Protein AF-A0A699WQE9-F1 (afdb_monomer)

Organism: Tanacetum cinerariifolium (NCBI:txid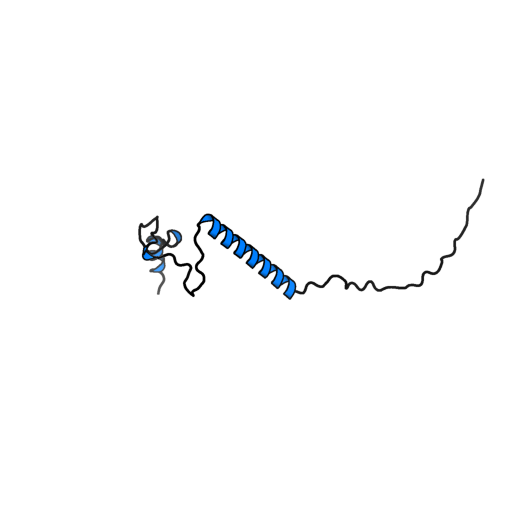118510)

Radius of gyration: 36.21 Å; Cα contacts (8 Å, |Δi|>4): 43; chains: 1; bounding box: 112×43×50 Å

Solvent-accessible surface area (backbone atoms only — not comparable to full-atom values): 7079 Å² total; per-residue (Å²): 130,88,77,88,81,84,72,88,75,76,85,76,84,75,76,85,76,74,70,71,78,69,94,70,82,64,82,76,76,45,73,67,56,54,52,51,52,52,53,51,50,53,51,51,52,51,51,52,52,52,52,53,50,28,73,75,66,73,53,77,73,71,77,90,50,97,60,68,81,76,71,61,42,84,76,34,58,10,84,84,73,75,40,62,57,43,52,59,90,69,63,72,53,81,71,56,58,63,63,61,72,73,73,74,134

Structure (mmCIF, N/CA/C/O backbone):
data_AF-A0A6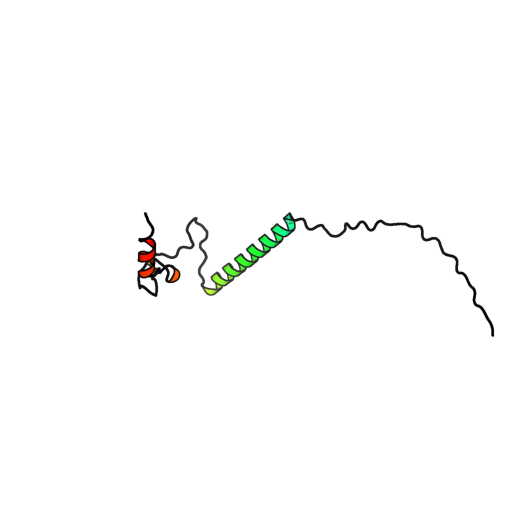99WQE9-F1
#
_entry.id   AF-A0A699WQE9-F1
#
loop_
_atom_site.group_PDB
_atom_site.id
_atom_site.type_symbol
_atom_site.label_atom_id
_atom_site.label_alt_id
_atom_site.label_comp_id
_atom_site.label_asym_id
_atom_site.label_entity_id
_atom_site.label_seq_id
_atom_site.pdbx_PDB_ins_code
_atom_site.Cartn_x
_atom_site.Cartn_y
_atom_site.Cartn_z
_atom_sit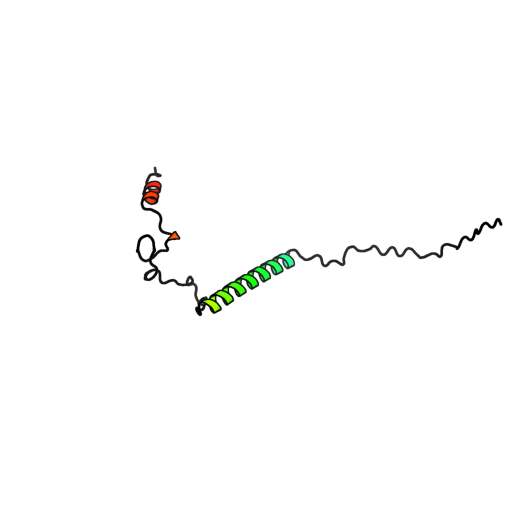e.occupancy
_atom_site.B_iso_or_equiv
_atom_site.auth_seq_id
_atom_site.auth_comp_id
_atom_site.auth_asym_id
_atom_site.auth_atom_id
_atom_site.pdbx_PDB_model_num
ATOM 1 N N . THR A 1 1 ? 88.348 16.183 -13.679 1.00 46.53 1 THR A N 1
ATOM 2 C CA . THR A 1 1 ? 87.431 15.064 -13.951 1.00 46.53 1 THR A CA 1
ATOM 3 C C . THR A 1 1 ? 86.060 15.671 -14.187 1.00 46.53 1 THR A C 1
ATOM 5 O O . THR A 1 1 ? 85.214 15.660 -13.310 1.00 46.53 1 THR A O 1
ATOM 8 N N . ASP A 1 2 ? 85.853 16.473 -15.225 1.00 44.56 2 ASP A N 1
ATOM 9 C CA . ASP A 1 2 ? 85.823 16.070 -16.637 1.00 44.56 2 ASP A CA 1
ATOM 10 C C . ASP A 1 2 ? 85.526 14.583 -16.840 1.00 44.56 2 ASP A C 1
ATOM 12 O O . ASP A 1 2 ? 86.406 13.745 -16.648 1.00 44.56 2 ASP A O 1
ATOM 16 N N . SER A 1 3 ? 84.265 14.282 -17.138 1.00 46.53 3 SER A N 1
ATOM 17 C CA . SER A 1 3 ? 83.898 13.242 -18.092 1.00 46.53 3 SER A CA 1
ATOM 18 C C . SER A 1 3 ? 82.413 13.395 -18.418 1.00 46.53 3 SER A C 1
ATOM 20 O O . SER A 1 3 ? 81.534 12.973 -17.669 1.00 46.53 3 SER A O 1
ATOM 22 N N . THR A 1 4 ? 82.170 14.059 -19.544 1.00 54.31 4 THR A N 1
ATOM 23 C CA . THR A 1 4 ? 80.954 13.988 -20.350 1.00 54.31 4 THR A CA 1
ATOM 24 C C . THR A 1 4 ? 80.642 12.530 -20.673 1.00 54.31 4 THR A C 1
ATOM 26 O O . THR A 1 4 ? 81.331 11.898 -21.471 1.00 54.31 4 THR A O 1
ATOM 29 N N . ASN A 1 5 ? 79.595 11.987 -20.066 1.00 55.50 5 ASN A N 1
ATOM 30 C CA . ASN A 1 5 ? 78.990 10.723 -20.457 1.00 55.50 5 ASN A CA 1
ATOM 31 C C . ASN A 1 5 ? 77.840 10.985 -21.438 1.00 55.50 5 ASN A C 1
ATOM 33 O O . ASN A 1 5 ? 76.665 10.791 -21.134 1.00 55.50 5 ASN A O 1
ATOM 37 N N . ASP A 1 6 ? 78.224 11.403 -22.646 1.00 50.72 6 ASP A N 1
ATOM 38 C CA . ASP A 1 6 ? 77.428 11.192 -23.849 1.00 50.72 6 ASP A CA 1
ATOM 39 C C . ASP A 1 6 ? 77.331 9.688 -24.098 1.00 50.72 6 ASP A C 1
ATOM 41 O O . ASP A 1 6 ? 78.324 9.015 -24.371 1.00 50.72 6 ASP A O 1
ATOM 45 N N . SER A 1 7 ? 76.128 9.136 -23.999 1.00 53.03 7 SER A N 1
ATOM 46 C CA . SER A 1 7 ? 75.816 7.816 -24.545 1.00 53.03 7 SER A CA 1
ATOM 47 C C . SER A 1 7 ? 74.336 7.759 -24.887 1.00 53.03 7 SER A C 1
ATOM 49 O O . SER A 1 7 ? 73.488 7.288 -24.131 1.00 53.03 7 SER A O 1
ATOM 51 N N . VAL A 1 8 ? 74.070 8.287 -26.078 1.00 53.38 8 VAL A N 1
ATOM 52 C CA . VAL A 1 8 ? 72.896 8.056 -26.91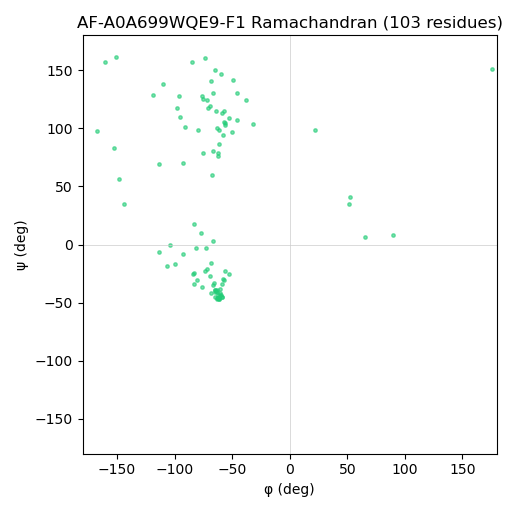4 1.00 53.38 8 VAL A CA 1
ATOM 53 C C . VAL A 1 8 ? 72.612 6.553 -26.953 1.00 53.38 8 VAL A C 1
ATOM 55 O O . VAL A 1 8 ? 73.341 5.791 -27.585 1.00 53.38 8 VAL A O 1
ATOM 58 N N . SER A 1 9 ? 71.556 6.108 -26.275 1.00 49.28 9 SER A N 1
ATOM 59 C CA . SER A 1 9 ? 71.013 4.765 -26.478 1.00 49.28 9 SER A CA 1
ATOM 60 C C . SER A 1 9 ? 69.870 4.876 -27.477 1.00 49.28 9 SER A C 1
ATOM 62 O O . SER A 1 9 ? 68.844 5.507 -27.235 1.00 49.28 9 SER A O 1
ATOM 64 N N . ALA A 1 10 ? 70.147 4.338 -28.662 1.00 50.06 10 ALA A N 1
ATOM 65 C CA . ALA A 1 10 ? 69.313 4.367 -29.846 1.00 50.06 10 ALA A CA 1
ATOM 66 C C . ALA A 1 10 ? 67.850 4.023 -29.532 1.00 50.06 10 ALA A C 1
ATOM 68 O O . ALA A 1 10 ? 67.558 3.009 -28.897 1.00 50.06 10 ALA A O 1
ATOM 69 N N . ALA A 1 11 ? 66.941 4.868 -30.021 1.00 44.03 11 ALA A N 1
ATOM 70 C CA . ALA A 1 11 ? 65.513 4.609 -30.012 1.00 44.03 11 ALA A CA 1
ATOM 71 C C . ALA A 1 11 ? 65.239 3.282 -30.739 1.00 44.03 11 ALA A C 1
ATOM 73 O O . ALA A 1 11 ? 65.316 3.190 -31.963 1.00 44.03 11 ALA A O 1
ATOM 74 N N . VAL A 1 12 ? 64.958 2.235 -29.964 1.00 45.84 12 VAL A N 1
ATOM 75 C CA . VAL A 1 12 ? 64.425 0.977 -30.476 1.00 45.84 12 VAL A CA 1
ATOM 76 C C . VAL A 1 12 ? 62.990 1.245 -30.906 1.00 45.84 12 VAL A C 1
ATOM 78 O O . VAL A 1 12 ? 62.135 1.619 -30.105 1.00 45.84 12 VAL A O 1
ATOM 81 N N . ASN A 1 13 ? 62.753 1.075 -32.202 1.00 54.62 13 ASN A N 1
ATOM 82 C CA . ASN A 1 13 ? 61.462 1.216 -32.853 1.00 54.62 13 ASN A CA 1
ATOM 83 C C . ASN A 1 13 ? 60.419 0.299 -32.196 1.00 54.62 13 ASN A C 1
ATOM 85 O O . ASN A 1 13 ? 60.375 -0.897 -32.481 1.00 54.62 13 ASN A O 1
ATOM 89 N N . VAL A 1 14 ? 59.532 0.857 -31.372 1.00 46.94 14 VAL A N 1
ATOM 90 C CA . VAL A 1 14 ? 58.258 0.208 -31.057 1.00 46.94 14 VAL A CA 1
ATOM 91 C C . VAL A 1 14 ? 57.256 0.720 -32.077 1.00 46.94 14 VAL A C 1
ATOM 93 O O . VAL A 1 14 ? 56.800 1.859 -32.020 1.00 46.94 14 VAL A O 1
ATOM 96 N N . SER A 1 15 ? 57.010 -0.137 -33.069 1.00 49.00 15 SER A N 1
ATOM 97 C CA . SER A 1 15 ? 55.976 0.004 -34.088 1.00 49.00 15 SER A CA 1
ATOM 98 C C . SER A 1 15 ? 54.713 0.596 -33.473 1.00 49.00 15 SER A C 1
ATOM 100 O O . SER A 1 15 ? 54.193 0.061 -32.491 1.00 49.00 15 SER A O 1
ATOM 102 N N . ALA A 1 16 ? 54.247 1.706 -34.046 1.00 53.56 16 ALA A N 1
ATOM 103 C CA . ALA A 1 16 ? 52.981 2.332 -33.719 1.00 53.56 16 ALA A CA 1
ATOM 104 C C . ALA A 1 16 ? 51.834 1.367 -34.045 1.00 53.56 16 ALA A C 1
ATOM 106 O O . ALA A 1 16 ? 51.127 1.512 -35.038 1.00 53.56 16 ALA A O 1
ATOM 107 N N . VAL A 1 17 ? 51.598 0.399 -33.164 1.00 48.66 17 VAL A N 1
ATOM 108 C CA . VAL A 1 17 ? 50.265 -0.140 -32.956 1.00 48.66 17 VAL A CA 1
ATOM 109 C C . VAL A 1 17 ? 49.552 0.930 -32.150 1.00 48.66 17 VAL A C 1
ATOM 111 O O . VAL A 1 17 ? 49.411 0.868 -30.933 1.00 48.66 17 VAL A O 1
ATOM 114 N N . GLY A 1 18 ? 49.125 1.968 -32.867 1.00 50.62 18 GLY A N 1
ATOM 115 C CA . GLY A 1 18 ? 47.972 2.740 -32.462 1.00 50.62 18 GLY A CA 1
ATOM 116 C C . GLY A 1 18 ? 46.787 1.788 -32.471 1.00 50.62 18 GLY A C 1
ATOM 117 O O . GLY A 1 18 ? 45.963 1.823 -33.382 1.00 50.62 18 GLY A O 1
ATOM 118 N N . THR A 1 19 ? 46.690 0.921 -31.459 1.00 47.19 19 THR A N 1
ATOM 119 C CA . THR A 1 19 ? 45.390 0.487 -30.980 1.00 47.19 19 THR A CA 1
ATOM 120 C C . THR A 1 19 ? 44.709 1.776 -30.588 1.00 47.19 19 THR A C 1
ATOM 122 O O . THR A 1 19 ? 44.918 2.310 -29.501 1.00 47.19 19 THR A O 1
ATOM 125 N N . LYS A 1 20 ? 43.944 2.309 -31.545 1.00 51.06 20 LYS A N 1
ATOM 126 C CA . LYS A 1 20 ? 42.717 3.038 -31.295 1.00 51.06 20 LYS A CA 1
ATOM 127 C C . LYS A 1 20 ? 42.149 2.389 -30.043 1.00 51.06 20 LYS A C 1
ATOM 129 O O . LYS A 1 20 ? 41.719 1.237 -30.098 1.00 51.06 20 LYS A O 1
ATOM 134 N N . LEU A 1 21 ? 42.294 3.065 -28.903 1.00 46.88 21 LEU A N 1
ATOM 135 C CA . LEU A 1 21 ? 41.526 2.754 -27.715 1.00 46.88 21 LEU A CA 1
ATOM 136 C C . LEU A 1 21 ? 40.101 2.990 -28.182 1.00 46.88 21 LEU A C 1
ATOM 138 O O . LEU A 1 21 ? 39.601 4.112 -28.161 1.00 46.88 21 LEU A O 1
ATOM 142 N N . SER A 1 22 ? 39.506 1.959 -28.776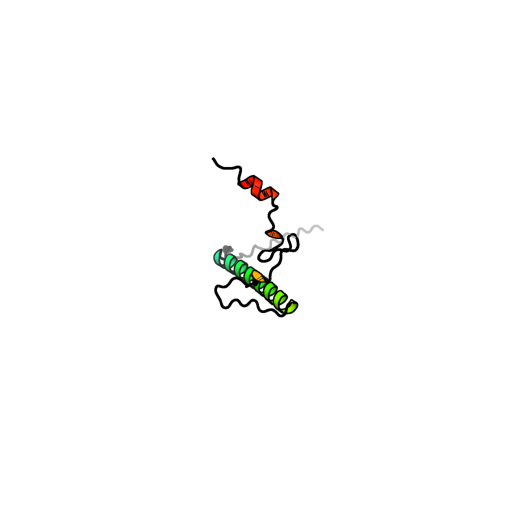 1.00 43.91 22 SER A N 1
ATOM 143 C CA . SER A 1 22 ? 38.091 1.930 -29.040 1.00 43.91 22 SER A CA 1
ATOM 144 C C . SER A 1 22 ? 37.492 2.122 -27.662 1.00 43.91 22 SER A C 1
ATOM 146 O O . SER A 1 22 ? 37.609 1.251 -26.800 1.00 43.91 22 SER A O 1
ATOM 148 N N . ALA A 1 23 ? 36.969 3.323 -27.424 1.00 50.47 23 ALA A N 1
ATOM 149 C CA . ALA A 1 23 ? 36.213 3.690 -26.242 1.00 50.47 23 ALA A CA 1
ATOM 150 C C . ALA A 1 23 ? 34.882 2.925 -26.260 1.00 50.47 23 ALA A C 1
ATOM 152 O O . ALA A 1 23 ? 33.805 3.494 -26.368 1.00 50.47 23 ALA A O 1
ATOM 153 N N . SER A 1 24 ? 34.971 1.604 -26.257 1.00 56.41 24 SER A N 1
ATOM 154 C CA . SER A 1 24 ? 33.855 0.687 -26.393 1.00 56.41 24 SER A CA 1
ATOM 155 C C . SER A 1 24 ? 34.180 -0.570 -25.602 1.00 56.41 24 SER A C 1
ATOM 157 O O . SER A 1 24 ? 34.253 -1.673 -26.137 1.00 56.41 24 SER A O 1
ATOM 159 N N . THR A 1 25 ? 34.456 -0.402 -24.312 1.00 49.41 25 THR A N 1
ATOM 160 C CA . THR A 1 25 ? 34.315 -1.500 -23.343 1.00 49.41 25 THR A CA 1
ATOM 161 C C . THR A 1 25 ? 33.818 -0.981 -21.994 1.00 49.41 25 THR A C 1
ATOM 163 O O . THR A 1 25 ? 34.177 -1.482 -20.937 1.00 49.41 25 THR A O 1
ATOM 166 N N . LEU A 1 26 ? 32.961 0.037 -22.028 1.00 57.19 26 LEU A N 1
ATOM 167 C CA . LEU A 1 26 ? 31.877 0.123 -21.060 1.00 57.19 26 LEU A CA 1
ATOM 168 C C . LEU A 1 26 ? 30.665 -0.479 -21.775 1.00 57.19 26 LEU A C 1
ATOM 170 O O . LEU A 1 26 ? 30.409 -0.063 -22.910 1.00 57.19 26 LEU A O 1
ATOM 174 N N . PRO A 1 27 ? 29.953 -1.461 -21.191 1.00 63.00 27 PRO A N 1
ATOM 175 C CA . PRO A 1 27 ? 28.628 -1.778 -21.689 1.00 63.00 27 PRO A CA 1
ATOM 176 C C . PRO A 1 27 ? 27.851 -0.469 -21.597 1.00 63.00 27 PRO A C 1
ATOM 178 O O . PRO A 1 27 ? 27.725 0.110 -20.518 1.00 63.00 27 PRO A O 1
ATOM 181 N N . ASN A 1 28 ? 27.461 0.064 -22.751 1.00 62.56 28 ASN A N 1
ATOM 182 C CA . ASN A 1 28 ? 26.507 1.152 -22.808 1.00 62.56 28 ASN A CA 1
ATOM 183 C C . ASN A 1 28 ? 25.243 0.564 -22.182 1.00 62.56 28 ASN A C 1
ATOM 185 O O . ASN A 1 28 ? 24.616 -0.280 -22.816 1.00 62.56 28 ASN A O 1
ATOM 189 N N . ILE A 1 29 ? 25.007 0.855 -20.898 1.00 63.50 29 ILE A N 1
ATOM 190 C CA . ILE A 1 29 ? 23.823 0.384 -20.181 1.00 63.50 29 ILE A CA 1
ATOM 191 C C . ILE A 1 29 ? 22.664 0.944 -20.983 1.00 63.50 29 ILE A C 1
ATOM 193 O O . ILE A 1 29 ? 22.547 2.167 -21.105 1.00 63.50 29 ILE A O 1
ATOM 197 N N . ASP A 1 30 ? 21.908 0.053 -21.611 1.00 78.69 30 ASP A N 1
ATOM 198 C CA . ASP A 1 30 ? 20.790 0.460 -22.435 1.00 78.69 30 ASP A CA 1
ATOM 199 C C . ASP A 1 30 ? 19.811 1.246 -21.557 1.00 78.69 30 ASP A C 1
ATOM 201 O O . ASP A 1 30 ? 19.689 0.998 -20.352 1.00 78.69 30 ASP A O 1
ATOM 205 N N . ILE A 1 31 ? 19.130 2.230 -22.134 1.00 74.00 31 ILE A N 1
ATOM 206 C CA . ILE A 1 31 ? 18.125 3.001 -21.393 1.00 74.00 31 ILE A CA 1
ATOM 207 C C . ILE A 1 31 ? 17.042 2.042 -20.868 1.00 74.00 31 ILE A C 1
ATOM 209 O O . ILE A 1 31 ? 16.587 2.193 -19.733 1.00 74.00 31 ILE A O 1
ATOM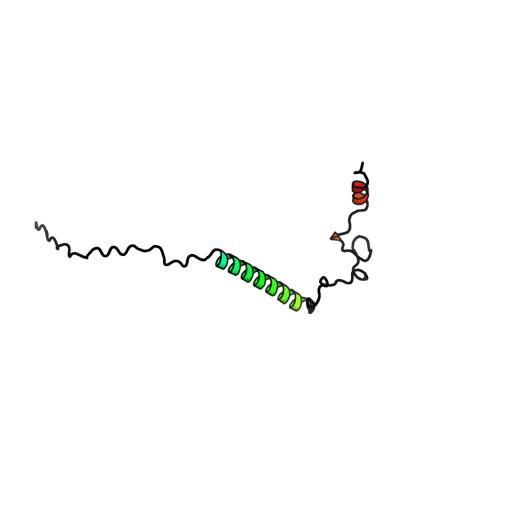 213 N N . ASP A 1 32 ? 16.746 0.991 -21.637 1.00 79.62 32 ASP A N 1
ATOM 214 C CA . ASP A 1 32 ? 15.837 -0.094 -21.266 1.00 79.62 32 ASP A CA 1
ATOM 215 C C . ASP A 1 32 ? 16.342 -0.903 -20.048 1.00 79.62 32 ASP A C 1
ATOM 217 O O . ASP A 1 32 ? 15.562 -1.224 -19.146 1.00 79.62 32 ASP A O 1
ATOM 221 N N . ASP A 1 33 ? 17.653 -1.164 -19.942 1.00 84.25 33 ASP A N 1
ATOM 222 C CA . ASP A 1 33 ? 18.253 -1.853 -18.785 1.00 84.25 33 ASP A CA 1
ATOM 223 C C . ASP A 1 33 ? 18.150 -1.003 -17.507 1.00 84.25 33 ASP A C 1
ATOM 225 O O . ASP A 1 33 ? 17.978 -1.521 -16.396 1.00 84.25 33 ASP A O 1
ATOM 229 N N . LEU A 1 34 ? 18.262 0.324 -17.650 1.00 80.75 34 LEU A N 1
ATOM 230 C CA . LEU A 1 34 ? 18.149 1.259 -16.533 1.00 80.75 34 LEU A CA 1
ATOM 231 C C . LEU A 1 34 ? 16.716 1.315 -15.983 1.00 80.75 34 LEU A C 1
ATOM 233 O O . LEU A 1 34 ? 16.536 1.294 -14.761 1.00 80.75 34 LEU A O 1
ATOM 237 N N . GLU A 1 35 ? 15.706 1.329 -16.857 1.00 84.12 35 GLU A N 1
ATOM 238 C CA . GLU A 1 35 ? 14.294 1.257 -16.459 1.00 84.12 35 GLU A CA 1
ATOM 239 C C . GLU A 1 35 ? 13.954 -0.086 -15.797 1.00 84.12 35 GLU A C 1
ATOM 241 O O . GLU A 1 35 ? 13.252 -0.122 -14.780 1.00 84.12 35 GLU A O 1
ATOM 246 N N . GLU A 1 36 ? 14.507 -1.196 -16.297 1.00 88.12 36 GLU A N 1
ATOM 247 C CA . GLU A 1 36 ? 14.303 -2.513 -15.692 1.00 88.12 36 GLU A CA 1
ATOM 248 C C . GLU A 1 36 ? 14.911 -2.598 -14.278 1.00 88.12 36 GLU A C 1
ATOM 250 O O . GLU A 1 36 ? 14.305 -3.180 -13.368 1.00 88.12 36 GLU A O 1
ATOM 255 N N . MET A 1 37 ? 16.088 -2.001 -14.055 1.00 92.06 37 MET A N 1
ATOM 256 C CA . MET A 1 37 ? 16.714 -1.937 -12.730 1.00 92.06 37 MET A CA 1
ATOM 257 C C . MET A 1 37 ? 15.895 -1.113 -11.733 1.00 92.06 37 MET A C 1
ATOM 259 O O . MET A 1 37 ? 15.698 -1.566 -10.598 1.00 92.06 37 MET A O 1
ATOM 263 N N . ASP A 1 38 ? 15.399 0.061 -12.137 1.00 90.50 38 ASP A N 1
ATOM 264 C CA . ASP A 1 38 ? 14.556 0.886 -11.264 1.00 90.50 38 ASP A CA 1
ATOM 265 C C . ASP A 1 38 ? 13.253 0.158 -10.918 1.00 90.50 38 ASP A C 1
ATOM 267 O O . ASP A 1 38 ? 12.906 0.019 -9.741 1.00 90.50 38 ASP A O 1
ATOM 271 N N . LEU A 1 39 ? 12.580 -0.424 -11.914 1.00 92.50 39 LEU A N 1
ATOM 272 C CA . LEU A 1 39 ? 11.346 -1.174 -11.696 1.00 92.50 39 LEU A CA 1
ATOM 273 C C . LEU A 1 39 ? 11.562 -2.370 -10.753 1.00 92.50 39 LEU A C 1
ATOM 275 O O . LEU A 1 39 ? 10.775 -2.589 -9.824 1.00 92.50 39 LEU A O 1
ATOM 279 N N . LYS A 1 40 ? 12.656 -3.124 -10.928 1.00 93.94 40 LYS A N 1
ATOM 280 C CA . LYS A 1 40 ? 13.036 -4.221 -10.021 1.00 93.94 40 LYS A CA 1
ATOM 281 C C . LYS A 1 40 ? 13.273 -3.721 -8.598 1.00 93.94 40 LYS A C 1
ATOM 283 O O . LYS A 1 40 ? 12.797 -4.352 -7.648 1.00 93.94 40 LYS A O 1
ATOM 288 N N . TRP A 1 41 ? 13.966 -2.594 -8.430 1.00 96.81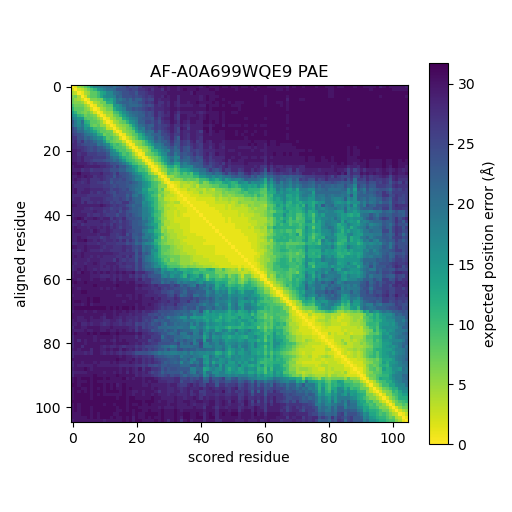 41 TRP A N 1
ATOM 289 C CA . TRP A 1 41 ? 14.190 -1.985 -7.119 1.00 96.81 41 TRP A CA 1
ATOM 290 C C . TRP A 1 41 ? 12.876 -1.561 -6.454 1.00 96.81 41 TRP A C 1
ATOM 292 O O . TRP A 1 41 ? 12.635 -1.890 -5.286 1.00 96.81 41 TRP A O 1
ATOM 302 N N . GLN A 1 42 ? 11.984 -0.905 -7.198 1.00 96.31 42 GLN A N 1
ATOM 303 C CA . GLN A 1 42 ? 10.665 -0.511 -6.706 1.00 96.31 42 GLN A CA 1
ATOM 304 C C . GLN A 1 42 ? 9.843 -1.726 -6.250 1.00 96.31 42 GLN A C 1
ATOM 306 O O . GLN A 1 42 ? 9.280 -1.721 -5.149 1.00 96.31 42 GLN A O 1
ATOM 311 N N . MET A 1 43 ? 9.833 -2.804 -7.038 1.00 95.69 43 MET A N 1
ATOM 312 C CA . MET A 1 43 ? 9.138 -4.051 -6.702 1.00 95.69 43 MET A CA 1
ATOM 313 C C . MET A 1 43 ? 9.739 -4.748 -5.477 1.00 95.69 43 MET A C 1
ATOM 315 O O . MET A 1 43 ? 9.000 -5.229 -4.607 1.00 95.69 43 MET A O 1
ATOM 319 N N . ALA A 1 44 ? 11.068 -4.766 -5.353 1.00 95.56 44 ALA A N 1
ATOM 320 C CA . ALA A 1 44 ? 11.752 -5.299 -4.179 1.00 95.56 44 ALA A CA 1
ATOM 321 C C . ALA A 1 44 ? 11.377 -4.509 -2.914 1.00 95.56 44 ALA A C 1
ATOM 323 O O . ALA A 1 44 ? 10.990 -5.096 -1.899 1.00 95.56 44 ALA A O 1
ATOM 324 N N . MET A 1 45 ? 11.397 -3.177 -2.985 1.00 97.44 45 MET A N 1
ATOM 325 C CA . MET A 1 45 ? 11.001 -2.292 -1.887 1.00 97.44 45 MET A CA 1
ATOM 326 C C . MET A 1 45 ? 9.532 -2.473 -1.489 1.00 97.44 45 MET A C 1
ATOM 328 O O . MET A 1 45 ? 9.214 -2.553 -0.296 1.00 97.44 45 MET A O 1
ATOM 332 N N . LEU A 1 46 ? 8.629 -2.585 -2.466 1.00 94.38 46 LEU A N 1
ATOM 333 C CA . LEU A 1 46 ? 7.211 -2.855 -2.233 1.00 94.38 46 LEU A CA 1
ATOM 334 C C . LEU A 1 46 ? 7.009 -4.205 -1.533 1.00 94.38 46 LEU A C 1
ATOM 336 O O . LEU A 1 46 ? 6.312 -4.285 -0.519 1.00 94.38 46 LEU A O 1
ATOM 340 N N . THR A 1 47 ? 7.689 -5.245 -2.014 1.00 94.50 47 THR A N 1
ATOM 341 C CA . THR A 1 47 ? 7.653 -6.589 -1.425 1.00 94.50 47 THR A CA 1
ATOM 342 C C . THR A 1 47 ? 8.166 -6.580 0.014 1.00 94.50 47 THR A C 1
ATOM 344 O O . THR A 1 47 ? 7.558 -7.182 0.901 1.00 94.50 47 THR A O 1
ATOM 347 N N . MET A 1 48 ? 9.248 -5.848 0.290 1.00 95.25 48 MET A N 1
ATOM 348 C CA . MET A 1 48 ? 9.793 -5.692 1.641 1.00 95.25 48 MET A CA 1
ATOM 349 C C . MET A 1 48 ? 8.814 -4.982 2.584 1.00 95.25 48 MET A C 1
ATOM 351 O O . MET A 1 48 ? 8.646 -5.407 3.732 1.00 95.25 48 MET A O 1
ATOM 355 N N . ARG A 1 49 ? 8.122 -3.935 2.114 1.00 93.94 49 ARG A N 1
ATOM 356 C CA . ARG A 1 49 ? 7.068 -3.253 2.887 1.00 93.94 49 ARG A CA 1
ATOM 357 C C . ARG A 1 49 ? 5.894 -4.187 3.181 1.00 93.94 49 ARG A C 1
ATOM 359 O O . ARG A 1 49 ? 5.465 -4.262 4.332 1.00 93.94 49 ARG A O 1
ATOM 366 N N . ALA A 1 50 ? 5.425 -4.933 2.181 1.00 88.31 50 ALA A N 1
ATOM 367 C CA . A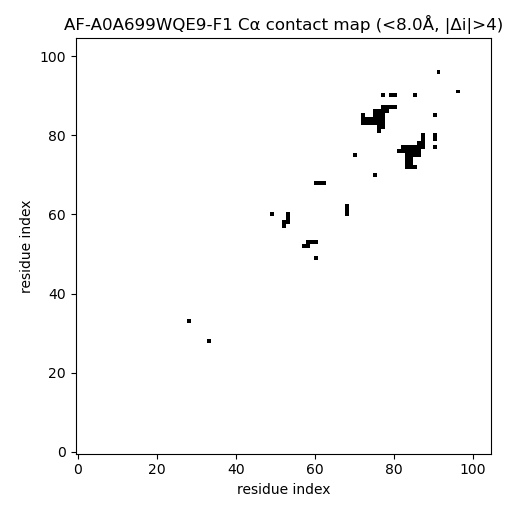LA A 1 50 ? 4.340 -5.900 2.336 1.00 88.31 50 ALA A CA 1
ATOM 368 C C . ALA A 1 50 ? 4.699 -7.010 3.339 1.00 88.31 50 ALA A C 1
ATOM 370 O O . ALA A 1 50 ? 3.922 -7.296 4.250 1.00 88.31 50 ALA A O 1
ATOM 371 N N . ARG A 1 51 ? 5.913 -7.576 3.246 1.00 90.31 51 ARG A N 1
ATOM 372 C CA . ARG A 1 51 ? 6.419 -8.578 4.202 1.00 90.31 51 ARG A CA 1
ATOM 373 C C . ARG A 1 51 ? 6.463 -8.039 5.629 1.00 90.31 51 ARG A C 1
ATOM 375 O O . ARG A 1 51 ? 5.998 -8.708 6.546 1.00 90.31 51 ARG A O 1
ATOM 382 N N . ARG A 1 52 ? 6.969 -6.817 5.825 1.00 93.50 52 ARG A N 1
ATOM 383 C CA . ARG A 1 52 ? 7.032 -6.181 7.152 1.00 93.50 52 ARG A CA 1
ATOM 384 C C . ARG A 1 52 ? 5.640 -5.933 7.738 1.00 93.50 52 ARG A C 1
ATOM 386 O O . ARG A 1 52 ? 5.432 -6.145 8.930 1.00 93.50 52 ARG A O 1
ATOM 393 N N . PHE A 1 53 ? 4.685 -5.505 6.913 1.00 88.81 53 PHE A N 1
ATOM 394 C CA . PHE A 1 53 ? 3.291 -5.330 7.325 1.00 88.81 53 PHE A CA 1
ATOM 395 C C . PHE A 1 53 ? 2.659 -6.654 7.767 1.00 88.81 53 PHE A C 1
ATOM 397 O O . PHE A 1 53 ? 2.044 -6.714 8.836 1.00 88.81 53 PHE A O 1
ATOM 404 N N . LEU A 1 54 ? 2.860 -7.716 6.981 1.00 87.19 54 LEU A N 1
ATOM 405 C CA . LEU A 1 54 ? 2.365 -9.051 7.298 1.00 87.19 54 LEU A CA 1
ATOM 406 C C . LEU A 1 54 ? 2.961 -9.570 8.610 1.00 87.19 54 LEU A C 1
ATOM 408 O O . LEU A 1 54 ? 2.217 -10.018 9.472 1.00 87.19 54 LEU A O 1
ATOM 412 N N . GLN A 1 55 ? 4.275 -9.443 8.808 1.00 87.94 55 GLN A N 1
ATOM 413 C CA . GLN A 1 55 ? 4.933 -9.853 10.054 1.00 87.94 55 GLN A CA 1
ATOM 414 C C . GLN A 1 55 ? 4.409 -9.090 11.278 1.00 87.94 55 GLN A C 1
ATOM 416 O O . GLN A 1 55 ? 4.252 -9.676 12.343 1.00 87.94 55 GLN A O 1
ATOM 421 N N . LYS A 1 56 ? 4.120 -7.789 11.138 1.00 90.75 56 LYS A N 1
ATOM 422 C CA . LYS A 1 56 ? 3.649 -6.951 12.250 1.00 90.75 56 LYS A CA 1
ATOM 423 C C . LYS A 1 56 ? 2.182 -7.193 12.611 1.00 90.75 56 LYS A C 1
ATOM 425 O O . LYS A 1 56 ? 1.819 -7.074 13.775 1.00 90.75 56 LYS A O 1
ATOM 430 N N . THR A 1 57 ? 1.331 -7.448 11.621 1.00 84.06 57 THR A N 1
ATOM 431 C CA . THR A 1 57 ? -0.128 -7.519 11.821 1.00 84.06 57 THR A CA 1
ATOM 432 C C . THR A 1 57 ? -0.683 -8.938 11.773 1.00 84.06 57 THR A C 1
ATOM 434 O O . THR A 1 57 ? -1.808 -9.153 12.213 1.00 84.06 57 THR A O 1
ATOM 437 N N . GLY A 1 58 ? 0.056 -9.891 11.200 1.00 83.75 58 GLY A N 1
ATOM 438 C CA . GLY A 1 58 ? -0.433 -11.235 10.886 1.00 83.75 58 GLY A CA 1
ATOM 439 C C . GLY A 1 58 ? -1.530 -11.266 9.814 1.00 83.75 58 GLY A C 1
ATOM 440 O O . GLY A 1 58 ? -2.114 -12.318 9.570 1.00 83.75 58 GLY A O 1
ATOM 441 N N . ARG A 1 59 ? -1.851 -10.130 9.176 1.00 78.12 59 ARG A N 1
ATOM 442 C CA . ARG A 1 59 ? -2.952 -10.010 8.210 1.00 78.12 59 ARG A CA 1
ATOM 443 C C . ARG A 1 59 ? -2.418 -10.108 6.783 1.00 78.12 59 ARG A C 1
ATOM 445 O O . ARG A 1 59 ? -1.645 -9.258 6.347 1.00 78.12 59 ARG A O 1
ATOM 452 N N . ASN A 1 60 ? -2.857 -11.128 6.045 1.00 72.12 60 ASN A N 1
ATOM 453 C CA . ASN A 1 60 ? -2.564 -11.269 4.617 1.00 72.12 60 ASN A CA 1
ATOM 454 C C . ASN A 1 60 ? -3.283 -10.181 3.806 1.00 72.12 60 ASN A C 1
ATOM 456 O O . ASN A 1 60 ? -4.437 -9.863 4.082 1.00 72.12 60 ASN A O 1
ATOM 460 N N . LEU A 1 61 ? -2.610 -9.636 2.786 1.00 64.75 61 LEU A N 1
ATOM 461 C CA . LEU A 1 61 ? -3.125 -8.533 1.957 1.00 64.75 61 LEU A CA 1
ATOM 462 C C . LEU A 1 61 ? -4.254 -8.940 0.992 1.00 64.75 61 LEU A C 1
ATOM 464 O O . LEU A 1 61 ? -4.792 -8.073 0.315 1.00 64.75 61 LEU A O 1
ATOM 468 N N . GLY A 1 62 ? -4.629 -10.226 0.940 1.00 65.44 62 GLY A N 1
ATOM 469 C CA . GLY A 1 62 ? -5.848 -10.692 0.268 1.00 65.44 62 GLY A CA 1
ATOM 470 C C . GLY A 1 62 ? -6.007 -10.215 -1.180 1.00 65.44 62 GLY A C 1
ATOM 471 O O . GLY A 1 62 ? -7.106 -9.847 -1.567 1.00 65.44 62 GLY A O 1
ATOM 472 N N . ALA A 1 63 ? -4.929 -10.197 -1.972 1.00 60.53 63 ALA A N 1
ATOM 473 C CA . ALA A 1 63 ? -4.897 -9.598 -3.314 1.00 60.53 63 ALA A CA 1
ATOM 474 C C . ALA A 1 63 ? -5.565 -10.444 -4.422 1.00 60.53 63 ALA A C 1
ATOM 476 O O . ALA A 1 63 ? -5.434 -10.135 -5.602 1.00 60.53 63 ALA A O 1
ATOM 477 N N . ASN A 1 64 ? -6.274 -11.519 -4.068 1.00 62.34 64 ASN A N 1
ATOM 478 C CA . ASN A 1 64 ? -6.794 -12.507 -5.020 1.00 62.34 64 ASN A CA 1
ATOM 479 C C . ASN A 1 64 ? -8.138 -12.098 -5.665 1.00 62.34 64 ASN A C 1
ATOM 481 O O . ASN A 1 64 ? -8.843 -12.951 -6.198 1.00 62.34 64 ASN A O 1
ATOM 485 N N . GLY A 1 65 ? -8.523 -10.820 -5.606 1.00 60.62 65 GLY A N 1
ATOM 486 C CA . GLY A 1 65 ? -9.753 -10.312 -6.214 1.00 60.62 65 GLY A CA 1
ATOM 487 C C . GLY A 1 65 ? -9.636 -8.840 -6.622 1.00 60.62 65 GLY A C 1
ATOM 488 O O . GLY A 1 65 ? -8.778 -8.136 -6.095 1.00 60.62 65 GLY A O 1
ATOM 489 N N . PRO A 1 66 ? -10.519 -8.338 -7.511 1.00 56.72 66 PRO A N 1
ATOM 490 C CA . PRO A 1 66 ? -10.568 -6.923 -7.920 1.00 56.72 66 PRO A CA 1
ATOM 491 C C . PRO A 1 66 ? -11.000 -5.980 -6.778 1.00 56.72 66 PRO A C 1
ATOM 493 O O . PRO A 1 66 ? -11.200 -4.782 -6.965 1.00 56.72 66 PRO A O 1
ATOM 496 N N . THR A 1 67 ? -11.198 -6.536 -5.589 1.00 55.56 67 THR A N 1
ATOM 497 C CA . THR A 1 67 ? -11.662 -5.872 -4.385 1.00 55.56 67 THR A CA 1
ATOM 498 C C . THR A 1 67 ? -10.527 -5.042 -3.794 1.00 55.56 67 THR A C 1
ATOM 500 O O . THR A 1 67 ? -9.447 -5.562 -3.511 1.00 55.56 67 THR A O 1
ATOM 503 N N . SER A 1 68 ? -10.776 -3.746 -3.578 1.00 60.31 68 SER A N 1
ATOM 504 C CA . SER A 1 68 ? -9.900 -2.904 -2.761 1.00 60.31 68 SER A CA 1
ATOM 505 C C . SER A 1 68 ? -9.621 -3.618 -1.437 1.00 60.31 68 SER A C 1
ATOM 507 O O . SER A 1 68 ? -10.504 -4.297 -0.919 1.00 60.31 68 SER A O 1
ATOM 509 N N . MET A 1 69 ? -8.393 -3.521 -0.913 1.00 61.53 69 MET A N 1
ATOM 510 C CA . MET A 1 69 ? -7.995 -4.140 0.359 1.00 61.53 69 MET A CA 1
ATOM 511 C C . MET A 1 69 ? -9.025 -3.778 1.446 1.00 61.53 69 MET A C 1
ATOM 513 O O . MET A 1 69 ? -9.031 -2.666 1.973 1.00 61.53 69 MET A O 1
ATOM 517 N N . GLY A 1 70 ? -9.971 -4.691 1.679 1.00 61.91 70 GLY A N 1
ATOM 518 C CA . GLY A 1 70 ? -11.320 -4.325 2.099 1.00 61.91 70 GLY A CA 1
ATOM 519 C C . GLY A 1 70 ? -11.393 -4.015 3.579 1.00 61.91 70 GLY A C 1
ATOM 520 O O . GLY A 1 70 ? -11.516 -4.917 4.409 1.00 61.91 70 GLY A O 1
ATOM 521 N N . PHE A 1 71 ? -11.357 -2.732 3.923 1.00 67.56 71 PHE A N 1
ATOM 522 C CA . PHE A 1 71 ? -11.963 -2.292 5.167 1.00 67.56 71 PHE A CA 1
ATOM 523 C C . PHE A 1 71 ? -13.475 -2.365 4.989 1.00 67.56 71 PHE A C 1
ATOM 525 O O . PHE A 1 71 ? -14.026 -1.775 4.062 1.00 67.56 71 PHE A O 1
ATOM 532 N N . ASP A 1 72 ? -14.144 -3.096 5.877 1.00 79.12 72 ASP A N 1
ATOM 533 C CA . ASP A 1 72 ? -15.596 -3.034 5.976 1.00 79.12 72 ASP A CA 1
ATOM 534 C C . ASP A 1 72 ? -15.976 -1.608 6.383 1.00 79.12 72 ASP A C 1
ATOM 536 O O . ASP A 1 72 ? -15.851 -1.234 7.551 1.00 79.12 72 ASP A O 1
ATOM 540 N N . MET A 1 73 ? -16.390 -0.793 5.410 1.00 77.69 73 MET A N 1
ATOM 541 C CA . MET A 1 73 ? -16.723 0.610 5.643 1.00 77.69 73 MET A CA 1
ATOM 542 C C . MET A 1 73 ? -17.824 0.755 6.703 1.00 77.69 73 MET A C 1
ATOM 544 O O . MET A 1 73 ? -17.791 1.708 7.476 1.00 77.69 73 MET A O 1
ATOM 548 N N . ALA A 1 74 ? -18.736 -0.215 6.837 1.00 81.56 74 ALA A N 1
ATOM 549 C CA . ALA A 1 74 ? -19.763 -0.199 7.880 1.00 81.56 74 ALA A CA 1
ATOM 550 C C . ALA A 1 74 ? -19.191 -0.399 9.300 1.00 81.56 74 ALA A C 1
ATOM 552 O O . ALA A 1 74 ? -19.868 -0.093 10.285 1.00 81.56 74 ALA A O 1
ATOM 553 N N . LYS A 1 75 ? -17.949 -0.883 9.426 1.00 82.31 75 LYS A N 1
ATOM 554 C CA . LYS A 1 75 ? -17.206 -1.008 10.693 1.00 82.31 75 LYS A CA 1
ATOM 555 C C . LYS A 1 75 ? -16.200 0.118 10.928 1.00 82.31 75 LYS A C 1
ATOM 557 O O . LYS A 1 75 ? -15.746 0.280 12.056 1.00 82.31 75 LYS A O 1
ATOM 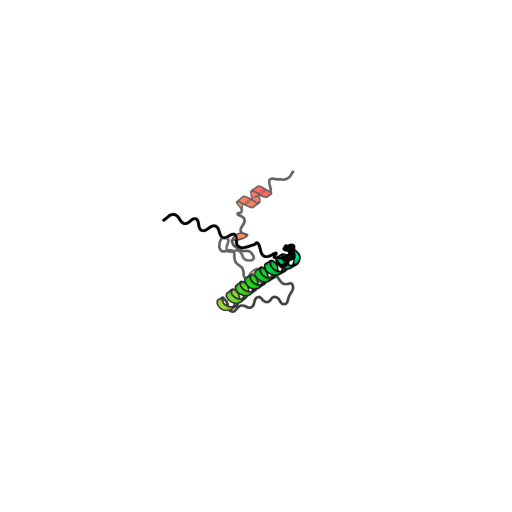562 N N . VAL A 1 76 ? -15.833 0.878 9.898 1.00 85.62 76 VAL A N 1
ATOM 563 C CA . VAL A 1 76 ? -14.934 2.031 10.042 1.00 85.62 76 VAL A CA 1
ATOM 564 C C . VAL A 1 76 ? -15.710 3.195 10.651 1.00 85.62 76 VAL A C 1
ATOM 566 O O . VAL A 1 76 ? -16.749 3.565 10.118 1.00 85.62 76 VAL A O 1
ATOM 569 N N . GLU A 1 77 ? -15.206 3.792 11.732 1.00 88.31 77 GLU A N 1
ATOM 570 C CA . GLU A 1 77 ? -15.796 4.959 12.407 1.00 88.31 77 GLU A CA 1
ATOM 571 C C . GLU A 1 77 ? -14.820 6.155 12.388 1.00 88.31 77 GLU A C 1
ATOM 573 O O . GLU A 1 77 ? -13.655 6.010 12.768 1.00 88.31 77 GLU A O 1
ATOM 578 N N . CYS A 1 78 ? -15.268 7.346 11.953 1.00 88.94 78 CYS A N 1
ATOM 579 C CA . CYS A 1 78 ? -14.471 8.583 12.042 1.00 88.94 78 CYS A CA 1
ATOM 580 C C . CYS A 1 78 ? -14.344 8.992 13.514 1.00 88.94 78 CYS A C 1
ATOM 582 O O . CYS A 1 78 ? -15.341 9.328 14.144 1.00 88.94 78 CYS A O 1
ATOM 584 N N . TYR A 1 79 ? -13.117 9.055 14.037 1.00 84.88 79 TYR A N 1
ATOM 585 C CA . TYR A 1 79 ? -12.837 9.486 15.415 1.00 84.88 79 TYR A CA 1
ATOM 586 C C . TYR A 1 79 ? -13.359 10.900 15.743 1.00 84.88 79 TYR A C 1
ATOM 588 O O . TYR A 1 79 ? -13.727 11.160 16.878 1.00 84.88 79 TYR A O 1
ATOM 596 N N . ASN A 1 80 ? -13.425 11.810 14.760 1.00 84.25 80 ASN A N 1
ATOM 597 C CA . ASN A 1 80 ? -13.852 13.199 14.988 1.00 84.25 80 ASN A CA 1
ATOM 598 C C . ASN A 1 80 ? -15.379 13.388 15.007 1.00 84.25 80 ASN A C 1
ATOM 600 O O . ASN A 1 80 ? -15.873 14.269 15.703 1.00 84.25 80 ASN A O 1
ATOM 604 N N . PHE A 1 81 ? -16.123 12.619 14.203 1.00 83.81 81 PHE A N 1
ATOM 605 C CA . PHE A 1 81 ? -17.579 12.773 14.050 1.00 83.81 81 PHE A CA 1
ATOM 606 C C . PHE A 1 81 ? -18.384 11.586 14.579 1.00 83.81 81 PHE A C 1
ATOM 608 O O . PHE A 1 81 ? -19.612 11.650 14.567 1.00 83.81 81 PHE A O 1
ATOM 615 N N . HIS A 1 82 ? -17.718 10.507 14.996 1.00 83.94 82 HIS A N 1
ATOM 616 C CA . HIS A 1 82 ? -18.338 9.268 15.476 1.00 83.94 82 HIS A CA 1
ATOM 617 C C . HIS A 1 82 ? -19.393 8.705 14.514 1.00 83.94 82 HIS A C 1
ATOM 619 O O . HIS A 1 82 ? -20.424 8.156 14.899 1.00 83.94 82 HIS A O 1
ATOM 625 N N . ARG A 1 83 ? -19.149 8.883 13.211 1.00 82.62 83 ARG A N 1
ATOM 626 C CA . ARG A 1 83 ? -19.993 8.373 12.131 1.00 82.62 83 ARG A CA 1
ATOM 627 C C . ARG A 1 83 ? -19.259 7.262 11.403 1.00 82.62 83 ARG A C 1
ATOM 629 O O . ARG A 1 83 ? -18.063 7.366 11.129 1.00 82.62 83 ARG A O 1
ATOM 636 N N . LYS A 1 84 ? -20.004 6.207 11.084 1.00 88.12 84 LYS A N 1
ATOM 637 C CA . LYS A 1 84 ? -19.493 5.059 10.338 1.00 88.12 84 LYS A CA 1
ATOM 638 C C . LYS A 1 84 ? -19.292 5.405 8.860 1.00 88.12 84 LYS A C 1
ATOM 640 O O . LYS A 1 84 ? -19.875 6.370 8.362 1.00 88.12 84 LYS A O 1
ATOM 645 N N . GLY A 1 85 ? -18.489 4.618 8.154 1.00 86.44 85 GLY A N 1
ATOM 646 C CA . GLY A 1 85 ? -18.375 4.697 6.698 1.00 86.44 85 GLY A CA 1
ATOM 647 C C . GLY A 1 85 ? -17.325 5.659 6.156 1.00 86.44 85 GLY A C 1
ATOM 648 O O . GLY A 1 85 ? -17.323 5.871 4.952 1.00 86.44 85 GLY A O 1
ATOM 649 N N . HIS A 1 86 ? -16.463 6.256 6.983 1.00 85.81 86 HIS A N 1
ATOM 650 C CA . HIS A 1 86 ? -15.392 7.131 6.491 1.00 85.81 86 HIS A CA 1
ATOM 651 C C . HIS A 1 86 ? -14.270 7.321 7.516 1.00 85.81 86 HIS A C 1
ATOM 653 O O . HIS A 1 86 ? -14.465 7.161 8.725 1.00 85.81 86 HIS A O 1
ATOM 659 N N . PHE A 1 87 ? -13.083 7.680 7.030 1.00 85.31 87 PHE A N 1
ATOM 660 C CA . PHE A 1 87 ? -11.933 7.974 7.884 1.00 85.31 87 PHE A CA 1
ATOM 661 C C . PHE A 1 87 ? -11.939 9.428 8.365 1.00 85.31 87 PHE A C 1
ATOM 663 O O . PHE A 1 87 ? -12.439 10.326 7.694 1.00 85.31 87 PHE A O 1
ATOM 670 N N . ALA A 1 88 ? -11.258 9.703 9.483 1.00 84.12 88 ALA A N 1
ATOM 671 C CA . ALA A 1 88 ? -11.088 11.069 9.995 1.00 84.12 88 ALA A CA 1
ATOM 672 C C . ALA A 1 88 ? -10.444 12.046 8.995 1.00 84.12 88 ALA A C 1
ATOM 674 O O . ALA A 1 88 ? -10.655 13.250 9.086 1.00 84.12 88 ALA A O 1
ATOM 675 N N . ARG A 1 89 ? -9.693 11.539 8.013 1.00 83.75 89 ARG A N 1
ATOM 676 C CA . ARG A 1 89 ? -9.113 12.344 6.927 1.00 83.75 89 ARG A CA 1
ATOM 677 C C . ARG A 1 89 ? -10.135 12.815 5.888 1.00 83.75 89 ARG A C 1
ATOM 679 O O . ARG A 1 89 ? -9.880 13.789 5.194 1.00 83.75 89 ARG A O 1
ATOM 686 N N . GLU A 1 90 ? -11.266 12.130 5.782 1.00 80.94 90 GLU A N 1
ATOM 687 C CA . GLU A 1 90 ? -12.353 12.429 4.839 1.00 80.94 90 GLU A CA 1
ATOM 688 C C . GLU A 1 90 ? -13.415 13.342 5.466 1.00 80.94 90 GLU A C 1
ATOM 690 O O . GLU A 1 90 ? -14.309 13.831 4.777 1.00 80.94 90 GLU A O 1
ATOM 695 N N . CYS A 1 91 ? -13.301 13.589 6.774 1.00 84.25 91 CYS A N 1
ATOM 696 C CA . CYS A 1 91 ? -14.170 14.441 7.570 1.00 84.25 91 CYS A CA 1
ATOM 697 C C . CYS A 1 91 ? -14.010 15.915 7.105 1.00 84.25 91 CYS A C 1
ATOM 699 O O . CYS A 1 91 ? -13.281 16.696 7.713 1.00 84.25 91 CYS A O 1
ATOM 701 N N . ARG A 1 92 ? -14.677 16.304 6.000 1.00 74.44 92 ARG A N 1
ATOM 702 C CA . ARG A 1 92 ? -14.825 17.713 5.583 1.00 74.44 92 ARG A CA 1
ATOM 703 C C . ARG A 1 92 ? -15.685 18.419 6.623 1.00 74.44 92 ARG A C 1
ATOM 705 O O . ARG A 1 92 ? -16.735 17.908 7.011 1.00 74.44 92 ARG A O 1
ATOM 712 N N . SER A 1 93 ? -15.241 19.570 7.116 1.00 68.12 93 SER A N 1
ATOM 713 C CA . SER A 1 93 ? -16.015 20.290 8.122 1.00 68.12 93 SER A CA 1
ATOM 714 C C . SER A 1 93 ? -17.344 20.752 7.511 1.00 68.12 93 SER A C 1
ATOM 716 O O . SER A 1 93 ? -17.414 21.059 6.319 1.00 68.12 93 SER A O 1
ATOM 718 N N . LEU A 1 94 ? -18.411 20.859 8.314 1.00 59.69 94 LEU A N 1
ATOM 719 C CA . LEU A 1 94 ? -19.700 21.415 7.858 1.00 59.69 94 LEU A CA 1
ATOM 720 C C . LEU A 1 94 ? -19.528 22.804 7.203 1.00 59.69 94 LEU A C 1
ATOM 722 O O . LEU A 1 94 ? -20.302 23.206 6.335 1.00 59.69 94 LEU A O 1
ATOM 726 N N . LYS A 1 95 ? -18.466 23.520 7.588 1.00 57.12 95 LYS A N 1
ATOM 727 C CA . LYS A 1 95 ? -18.094 24.834 7.064 1.00 57.12 95 LYS A CA 1
ATOM 728 C C . LYS A 1 95 ? -17.598 24.787 5.612 1.00 57.12 95 LYS A C 1
ATOM 730 O O . LYS A 1 95 ? -17.797 25.759 4.888 1.00 57.12 95 LYS A O 1
ATOM 735 N N . ASP A 1 96 ? -17.036 23.664 5.166 1.00 57.19 96 ASP A N 1
ATOM 736 C CA . ASP A 1 96 ? -16.505 23.491 3.807 1.00 57.19 96 ASP A CA 1
ATOM 737 C C . ASP A 1 96 ? -17.610 23.179 2.784 1.00 57.19 96 ASP A C 1
ATOM 739 O O . ASP A 1 96 ? -17.528 23.617 1.636 1.00 57.19 96 ASP A O 1
ATOM 743 N N . SER A 1 97 ? -18.692 22.511 3.210 1.00 56.56 97 SER A N 1
ATOM 744 C CA . SER A 1 97 ? -19.876 22.260 2.368 1.00 56.56 97 SER A CA 1
ATOM 745 C C . SER A 1 97 ? -20.608 23.551 1.996 1.00 56.56 97 SER A C 1
ATOM 747 O O . SER A 1 97 ? -21.134 23.674 0.892 1.00 56.56 97 SER A O 1
ATOM 749 N N . LYS A 1 98 ? -20.606 24.551 2.887 1.00 54.50 98 LYS A N 1
ATOM 750 C CA . LYS A 1 98 ? -21.232 25.854 2.617 1.00 54.50 98 LYS A CA 1
ATOM 751 C C . LYS A 1 98 ? -20.444 26.685 1.597 1.00 54.50 98 LYS A C 1
ATOM 753 O O . LYS A 1 98 ? -21.009 27.577 0.978 1.00 54.50 98 LYS A O 1
ATOM 758 N N . ARG A 1 99 ? -19.153 26.394 1.405 1.00 54.91 99 ARG A N 1
ATOM 759 C CA . ARG A 1 99 ? -18.295 27.107 0.446 1.00 54.91 99 ARG A CA 1
ATOM 760 C C . ARG A 1 99 ? -18.438 26.576 -0.982 1.00 54.91 99 ARG A C 1
ATOM 762 O O . ARG A 1 99 ? -18.193 27.320 -1.920 1.00 54.91 99 ARG A O 1
ATOM 769 N N . THR A 1 100 ? -18.859 25.322 -1.139 1.00 52.38 100 THR A N 1
ATOM 770 C CA . THR A 1 100 ? -19.117 24.694 -2.446 1.00 52.38 100 THR A CA 1
ATOM 771 C C . THR A 1 100 ? -20.512 25.011 -2.987 1.00 52.38 100 THR A C 1
ATOM 773 O O . THR A 1 100 ? -20.685 25.053 -4.194 1.00 52.38 100 THR A O 1
ATOM 776 N N . ALA A 1 101 ? -21.487 25.311 -2.122 1.00 51.88 101 ALA A N 1
ATOM 777 C CA . ALA A 1 101 ? -22.856 25.644 -2.535 1.00 51.88 101 ALA A CA 1
ATOM 778 C C . ALA A 1 101 ? -23.065 27.107 -2.991 1.00 51.88 101 ALA A C 1
ATOM 780 O O . ALA A 1 101 ? -24.177 27.464 -3.356 1.00 51.88 101 ALA A O 1
ATOM 781 N N . ILE A 1 102 ? -22.038 27.965 -2.929 1.00 55.94 102 ILE A N 1
ATOM 782 C CA . ILE A 1 102 ? -22.129 29.396 -3.306 1.00 55.94 102 ILE A CA 1
ATOM 783 C C . ILE A 1 102 ? -21.472 29.666 -4.678 1.00 55.94 102 ILE A C 1
ATOM 785 O O . ILE A 1 102 ? -21.490 30.790 -5.165 1.00 55.94 102 ILE A O 1
ATOM 789 N N . ALA A 1 103 ? -20.919 28.643 -5.334 1.00 55.03 103 ALA A N 1
ATOM 790 C CA . ALA A 1 103 ? -20.331 28.761 -6.666 1.00 55.03 103 ALA A CA 1
ATOM 791 C C . ALA A 1 103 ? -21.140 27.964 -7.703 1.00 55.03 103 ALA A C 1
ATOM 793 O O . ALA A 1 103 ? -20.672 26.930 -8.162 1.00 55.03 103 ALA A O 1
ATOM 794 N N . GLU A 1 104 ? -22.359 28.427 -8.004 1.00 42.09 104 GLU A N 1
ATOM 795 C CA . GLU A 1 104 ? -22.974 28.459 -9.351 1.00 42.09 104 GLU A CA 1
ATOM 796 C C . GLU A 1 104 ? -24.428 28.971 -9.281 1.00 42.09 104 GLU A C 1
ATOM 798 O O . GLU A 1 104 ? -25.116 28.658 -8.301 1.00 42.09 104 GLU A O 1
ATOM 803 N N . PRO A 1 105 ? -24.971 29.621 -10.331 1.00 54.56 105 PRO A N 1
ATOM 804 C CA . PRO A 1 105 ? -24.354 30.394 -11.420 1.00 54.56 105 PRO A CA 1
ATOM 805 C C . PRO A 1 105 ? -24.422 31.921 -11.201 1.00 54.56 105 PRO A C 1
ATOM 807 O O . PRO A 1 105 ? -25.312 32.397 -10.458 1.00 54.56 105 PRO A O 1
#

pLDDT: mean 70.34, std 17.24, range [42.09, 97.44]

Secondary structure (DSSP, 8-state):
----------------------S--S----HHHHHHHHHHHHHHHHHHHHHHHHHHH------SSSS-S---TTT-B-TTT--BSS-TTT---HHHHHHHTT---

InterPro domains:
  IPR036875 Zinc finger, CCHC-type superfamily [SSF57756] (62-99)

Sequence (105 aa):
TDSTNDSVSAAVNVSAVGTKLSASTLPNIDIDDLEEMDLKWQMAMLTMRARRFLQKTGRNLGANGPTSMGFDMAKVECYNFHRKGHFARECRSLKDSKRTAIAEP

Foldseek 3Di:
DDDDPDDDDDPDDPPPPPPPPPPPPPPPCPPVNVVVVVVVVVVVVVVVVQVVVCVVPVDHQPPPDPDDSDDPQQPDAAPVPRDGRDYVVVCDDPVVVVVVVVPDD

Mean predicted aligned error: 19.92 Å